Protein AF-A0A2R7JW58-F1 (afdb_monomer)

Mean predicted aligned error: 12.05 Å

Solvent-accessible surface area (backbone atoms only — not comparable to full-atom values): 5082 Å² total; per-residue (Å²): 140,83,89,82,81,83,82,82,77,82,82,80,82,79,78,79,74,84,82,74,78,86,76,89,84,72,62,67,53,69,51,77,50,77,41,86,47,92,75,80,79,50,58,93,94,50,67,52,68,50,44,30,38,36,40,36,43,38,39,70,62,48,76,51,72,50,74,50,76,47,78,50,73,11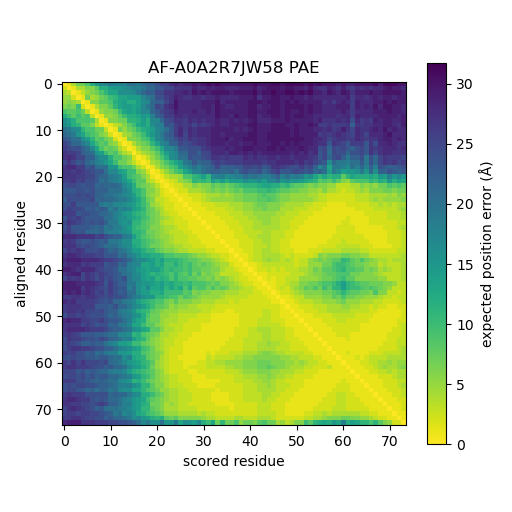0

Foldseek 3Di:
DDDDDDDDDDDDDDDDDDDDDDDDDWDWDKDKDKAWDDDDAADVVGWDKTKIWMKMATDGRDGDIDTDMDIDTD

Structure (mmCIF, N/CA/C/O backbone):
data_AF-A0A2R7JW58-F1
#
_entry.id   AF-A0A2R7JW58-F1
#
loop_
_atom_site.group_PDB
_atom_site.id
_atom_site.type_symbol
_atom_site.label_atom_id
_atom_site.label_alt_id
_atom_site.label_comp_id
_atom_site.label_asym_id
_atom_site.label_entity_id
_atom_site.label_seq_id
_atom_site.pdbx_PDB_ins_code
_atom_site.Cartn_x
_atom_site.Cartn_y
_atom_site.Cartn_z
_atom_site.occupancy
_atom_site.B_iso_or_equiv
_atom_site.auth_seq_id
_atom_site.auth_comp_id
_atom_site.auth_asym_id
_atom_site.auth_atom_id
_atom_site.pdbx_PDB_model_num
ATOM 1 N N . MET A 1 1 ? 30.000 36.727 71.256 1.00 40.97 1 MET A N 1
ATOM 2 C CA . MET A 1 1 ? 29.744 37.209 69.880 1.00 40.97 1 MET A CA 1
ATOM 3 C C . MET A 1 1 ? 29.568 35.980 68.993 1.00 40.97 1 MET A C 1
ATOM 5 O O . MET A 1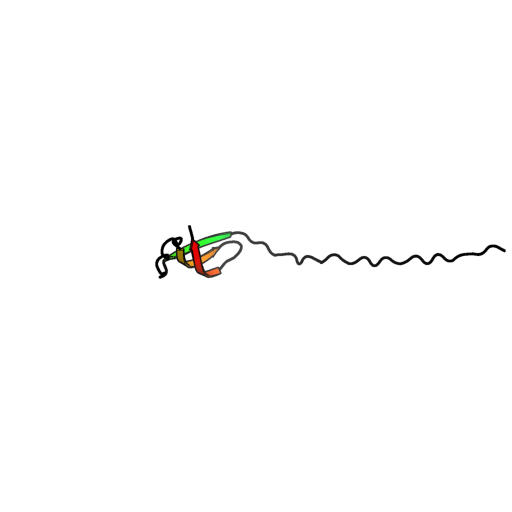 1 ? 30.522 35.231 68.855 1.00 40.97 1 MET A O 1
ATOM 9 N N . LYS A 1 2 ? 28.350 35.668 68.520 1.00 45.22 2 LYS A N 1
ATOM 10 C CA . LYS A 1 2 ? 28.065 34.448 67.733 1.00 45.22 2 LYS A CA 1
ATOM 11 C C . LYS A 1 2 ? 27.761 34.836 66.284 1.00 45.22 2 LYS A C 1
ATOM 13 O O . LYS A 1 2 ? 26.776 35.521 66.033 1.00 45.22 2 LYS A O 1
ATOM 18 N N . ALA A 1 3 ? 28.631 34.422 65.365 1.00 51.00 3 ALA A N 1
ATOM 19 C CA . ALA A 1 3 ? 28.488 34.642 63.931 1.00 51.00 3 ALA A CA 1
ATOM 20 C C . ALA A 1 3 ? 27.305 33.828 63.384 1.00 51.00 3 ALA A C 1
ATOM 22 O O . ALA A 1 3 ? 27.247 32.610 63.553 1.00 51.00 3 ALA A O 1
ATOM 23 N N . ARG A 1 4 ? 26.353 34.509 62.744 1.00 65.56 4 ARG A N 1
ATOM 24 C CA . ARG A 1 4 ? 25.170 33.910 62.124 1.00 65.56 4 ARG A CA 1
ATOM 25 C C . ARG A 1 4 ? 25.418 33.829 60.622 1.00 65.56 4 ARG A C 1
ATOM 27 O O . ARG A 1 4 ? 25.279 34.816 59.911 1.00 65.56 4 ARG A O 1
ATOM 34 N N . TRP A 1 5 ? 25.848 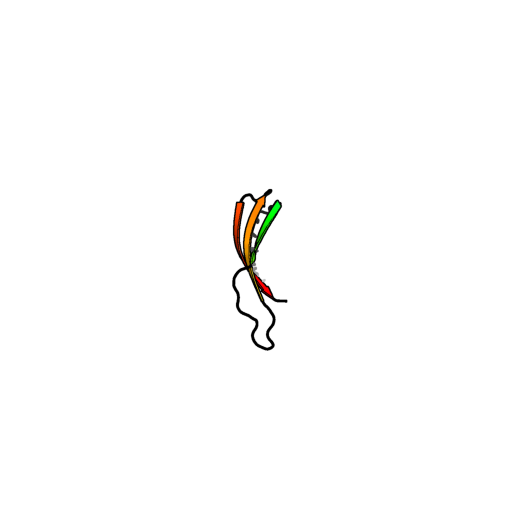32.657 60.173 1.00 59.88 5 TRP A N 1
ATOM 35 C CA . TRP A 1 5 ? 26.075 32.352 58.765 1.00 59.88 5 TRP A CA 1
ATOM 36 C C . TRP A 1 5 ? 24.714 32.193 58.073 1.00 59.88 5 TRP A C 1
ATOM 38 O O . TRP A 1 5 ? 23.911 31.356 58.485 1.00 59.88 5 TRP A O 1
ATOM 48 N N . LEU A 1 6 ? 24.421 33.022 57.066 1.00 62.72 6 LEU A N 1
ATOM 49 C CA . LEU A 1 6 ? 23.261 32.821 56.196 1.00 62.72 6 LEU A CA 1
ATOM 50 C C . LEU A 1 6 ? 23.580 31.689 55.212 1.00 62.72 6 LEU A C 1
ATOM 52 O O . LEU A 1 6 ? 24.446 31.837 54.355 1.00 62.72 6 LEU A O 1
ATOM 56 N N . LEU A 1 7 ? 22.870 30.568 55.330 1.00 63.50 7 LEU A N 1
ATOM 57 C CA . LEU A 1 7 ? 22.857 29.522 54.311 1.00 63.50 7 LEU A CA 1
ATOM 58 C C . LEU A 1 7 ? 21.967 29.988 53.153 1.00 63.50 7 LEU A C 1
ATOM 60 O O . LEU A 1 7 ? 20.753 30.102 53.307 1.00 63.50 7 LEU A O 1
ATOM 64 N N . LEU A 1 8 ? 22.578 30.270 52.004 1.00 60.75 8 LEU A N 1
ATOM 65 C CA . LEU A 1 8 ? 21.875 30.472 50.742 1.00 60.75 8 LEU A CA 1
ATOM 66 C C . LEU A 1 8 ? 21.540 29.087 50.167 1.00 60.75 8 LEU A C 1
ATOM 68 O O . LEU A 1 8 ? 22.438 28.349 49.766 1.00 60.75 8 LEU A O 1
ATOM 72 N N . THR A 1 9 ? 20.268 28.698 50.164 1.00 70.38 9 THR A N 1
ATOM 73 C CA . THR A 1 9 ? 19.830 27.445 49.531 1.00 70.38 9 THR A CA 1
ATOM 74 C C . THR A 1 9 ? 19.659 27.683 48.027 1.00 70.38 9 THR A C 1
ATOM 76 O O . THR A 1 9 ? 18.878 28.562 47.660 1.00 70.38 9 THR A O 1
ATOM 79 N N . PRO A 1 10 ? 20.348 26.954 47.130 1.00 62.31 10 PRO A N 1
ATOM 80 C CA . PRO A 1 10 ? 20.086 27.084 45.705 1.00 62.31 10 PRO A CA 1
ATOM 81 C C . PRO A 1 10 ? 18.725 26.459 45.374 1.00 62.31 10 PRO A C 1
ATOM 83 O O . PRO A 1 10 ? 18.443 25.315 45.734 1.00 62.31 10 PRO A O 1
ATOM 86 N N . LEU A 1 11 ? 17.879 27.223 44.685 1.00 65.38 11 LEU A N 1
ATOM 87 C CA . LEU A 1 11 ? 16.628 26.739 44.115 1.00 65.38 11 LEU A CA 1
ATOM 88 C C . LEU A 1 11 ? 16.972 25.823 42.931 1.00 65.38 11 LEU A C 1
ATOM 90 O O . LEU A 1 11 ? 17.482 26.287 41.913 1.00 65.38 11 LEU A O 1
ATOM 94 N N . ALA A 1 12 ? 16.740 24.520 43.074 1.00 67.00 12 ALA A N 1
ATOM 95 C CA . ALA A 1 12 ? 16.915 23.578 41.976 1.00 67.00 12 ALA A CA 1
ATOM 96 C C . ALA A 1 12 ? 15.876 23.868 40.878 1.00 67.00 12 ALA A C 1
ATOM 98 O O . ALA A 1 12 ? 14.671 23.786 41.117 1.00 67.00 12 ALA A O 1
ATOM 99 N N . LEU A 1 13 ? 16.344 24.210 39.675 1.00 64.94 13 LEU A N 1
ATOM 100 C CA . LEU A 1 13 ? 15.507 24.317 38.484 1.00 64.94 13 LEU A CA 1
ATOM 101 C C . LEU A 1 13 ? 15.071 22.905 38.071 1.00 64.94 13 LEU A C 1
ATOM 103 O O . LEU A 1 13 ? 15.867 22.130 37.543 1.00 64.94 13 LEU A O 1
ATOM 107 N N . ILE A 1 14 ? 13.811 22.562 38.325 1.00 67.00 14 ILE A N 1
ATOM 108 C CA . ILE A 1 14 ? 13.210 21.338 37.794 1.00 67.00 14 ILE A CA 1
ATOM 109 C C . ILE A 1 14 ? 12.970 21.579 36.301 1.00 67.00 14 ILE A C 1
ATOM 111 O O . ILE A 1 14 ? 12.087 22.348 35.925 1.00 67.00 14 ILE A O 1
ATOM 115 N N . ALA A 1 15 ? 13.773 20.949 35.444 1.00 67.00 15 ALA A N 1
ATOM 116 C CA . ALA A 1 15 ? 13.489 20.899 34.016 1.00 67.00 15 ALA A CA 1
ATOM 117 C C . ALA A 1 15 ? 12.194 20.098 33.797 1.00 67.00 15 ALA A C 1
ATOM 119 O O . ALA A 1 15 ? 12.100 18.940 34.209 1.00 67.00 15 ALA A O 1
ATOM 120 N N . ALA A 1 16 ? 11.185 20.719 33.183 1.00 68.81 16 ALA A N 1
ATOM 121 C CA . ALA A 1 16 ? 9.942 20.046 32.828 1.00 68.81 16 ALA A CA 1
ATOM 122 C C . ALA A 1 16 ? 10.219 18.938 31.796 1.00 68.81 16 ALA A C 1
ATOM 124 O O . ALA A 1 16 ? 10.908 19.163 30.800 1.00 68.81 16 ALA A O 1
ATOM 125 N N . ALA A 1 17 ? 9.691 17.737 32.041 1.00 73.00 17 ALA A N 1
ATOM 126 C CA . ALA A 1 17 ? 9.737 16.645 31.075 1.00 73.00 17 ALA A CA 1
ATOM 127 C C . ALA A 1 17 ? 8.928 17.015 29.814 1.00 73.00 17 ALA A C 1
ATOM 129 O O . ALA A 1 17 ? 7.919 17.713 29.940 1.00 73.00 17 ALA A O 1
ATOM 130 N N . PRO A 1 18 ? 9.326 16.556 28.611 1.00 74.75 18 PRO A N 1
ATOM 131 C CA . PRO A 1 18 ? 8.597 16.866 27.387 1.00 74.75 18 PRO A CA 1
ATOM 132 C C . PRO A 1 18 ? 7.160 16.337 27.474 1.00 74.75 18 PRO A C 1
ATOM 134 O O . PRO A 1 18 ? 6.933 15.142 27.689 1.00 74.75 18 PRO A O 1
ATOM 137 N N . GLU A 1 19 ? 6.192 17.236 27.304 1.00 76.25 19 GLU A N 1
ATOM 138 C CA . GLU A 1 19 ? 4.784 16.885 27.166 1.00 76.25 19 GLU A CA 1
ATOM 139 C C . GLU A 1 19 ? 4.620 16.057 25.886 1.00 76.25 19 GLU A C 1
ATOM 141 O O . GLU A 1 19 ? 4.936 16.507 24.784 1.00 76.25 19 GLU A O 1
ATOM 146 N N . ARG A 1 20 ? 4.174 14.806 26.020 1.00 81.06 20 ARG A N 1
ATOM 147 C CA . ARG A 1 20 ? 3.861 13.981 24.853 1.00 81.06 20 ARG A CA 1
ATOM 148 C C . ARG A 1 20 ? 2.517 14.435 24.308 1.00 81.06 20 ARG A C 1
ATOM 150 O O . ARG A 1 20 ? 1.505 14.245 24.976 1.00 81.06 20 ARG A O 1
ATOM 157 N N . THR A 1 21 ? 2.500 14.984 23.096 1.00 84.25 21 THR A N 1
ATOM 158 C CA . THR A 1 21 ? 1.247 15.225 22.376 1.00 84.25 21 THR A CA 1
ATOM 159 C C . THR A 1 21 ? 0.485 13.900 22.268 1.00 84.25 21 THR A C 1
ATOM 161 O O . THR A 1 21 ? 1.055 12.925 21.765 1.00 84.25 21 THR A O 1
ATOM 164 N N . PRO A 1 22 ? -0.766 13.815 22.755 1.00 87.25 22 PRO A N 1
ATOM 165 C CA . PRO A 1 22 ? -1.530 12.582 22.664 1.00 87.25 22 PRO A CA 1
ATOM 166 C C . PRO A 1 22 ? -1.752 12.232 21.189 1.00 87.25 22 PRO A C 1
ATOM 168 O O . PRO A 1 22 ? -2.297 13.025 20.423 1.00 87.25 22 PRO A O 1
ATOM 171 N N . MET A 1 23 ? -1.301 11.046 20.777 1.00 91.75 23 MET A N 1
ATOM 172 C CA . MET A 1 23 ? -1.568 10.518 19.440 1.00 91.75 23 MET A CA 1
ATOM 173 C C . MET A 1 23 ? -3.003 10.001 19.355 1.00 91.75 23 MET A C 1
ATOM 175 O O . MET A 1 23 ? -3.493 9.339 20.269 1.00 91.75 23 MET A O 1
ATOM 179 N N . HIS A 1 24 ? -3.660 10.244 18.222 1.00 90.94 24 HIS A N 1
ATOM 180 C CA . HIS A 1 24 ? -4.922 9.589 17.898 1.00 90.94 24 HIS A CA 1
ATOM 181 C C . HIS A 1 24 ? -4.651 8.188 17.337 1.00 90.94 24 HIS A C 1
ATOM 183 O O . HIS A 1 24 ? -3.841 8.022 16.427 1.00 90.94 24 HIS A O 1
ATOM 189 N N . HIS A 1 25 ? -5.336 7.181 17.881 1.00 93.88 25 HIS A N 1
ATOM 190 C CA . HIS A 1 25 ? -5.247 5.788 17.445 1.00 93.88 25 HIS A CA 1
ATOM 191 C C . HIS A 1 25 ? -6.576 5.355 16.824 1.00 93.88 25 HIS A C 1
ATOM 193 O O . HIS A 1 25 ? -7.638 5.614 17.387 1.00 93.88 25 HIS A O 1
ATOM 199 N N . ALA A 1 26 ? -6.511 4.668 15.685 1.00 94.75 26 ALA A N 1
ATOM 200 C CA . ALA A 1 26 ? -7.668 4.113 14.994 1.00 94.75 26 ALA A CA 1
ATOM 201 C C . ALA A 1 26 ? -7.350 2.705 14.476 1.00 94.75 26 ALA A C 1
ATOM 203 O O . ALA A 1 26 ? -6.214 2.416 14.098 1.00 94.75 26 ALA A O 1
ATOM 204 N N . THR A 1 27 ? -8.358 1.835 14.453 1.00 97.38 27 THR A N 1
ATOM 205 C CA . THR A 1 27 ? -8.263 0.464 13.938 1.00 97.38 27 THR A CA 1
ATOM 206 C C . THR A 1 27 ? -9.328 0.224 12.873 1.00 97.38 27 THR A C 1
ATOM 208 O O . THR A 1 27 ? -10.377 0.869 12.855 1.00 97.38 27 THR A O 1
ATOM 211 N N . GLY A 1 28 ? -9.053 -0.690 11.950 1.00 97.06 28 GLY A N 1
ATOM 212 C CA . GLY A 1 28 ? -9.934 -0.984 10.828 1.00 97.06 28 GLY A CA 1
ATOM 213 C C . GLY A 1 28 ? -9.354 -2.067 9.933 1.00 97.06 28 GLY A C 1
ATOM 214 O O . GLY A 1 28 ? -8.354 -2.702 10.275 1.00 97.06 28 GLY A O 1
ATOM 215 N N . THR A 1 29 ? -9.980 -2.262 8.782 1.00 98.50 29 THR A N 1
ATOM 216 C CA . THR A 1 29 ? -9.548 -3.210 7.754 1.00 98.50 29 THR A CA 1
ATOM 217 C C . THR A 1 29 ? -9.189 -2.463 6.477 1.00 98.50 29 THR A C 1
ATOM 219 O O . THR A 1 29 ? -9.570 -1.308 6.270 1.00 98.50 29 THR A O 1
ATOM 222 N N . PHE A 1 30 ? -8.441 -3.122 5.600 1.00 98.31 30 PHE A N 1
ATOM 223 C CA . PHE A 1 30 ? -8.181 -2.604 4.269 1.00 98.31 30 PHE A CA 1
ATOM 224 C C . PHE A 1 30 ? -8.144 -3.736 3.254 1.00 98.31 30 PHE A C 1
ATOM 226 O O . PHE A 1 30 ? -7.706 -4.845 3.557 1.00 98.31 30 PHE A O 1
ATOM 233 N N . GLU A 1 31 ? -8.570 -3.426 2.039 1.00 98.62 31 GLU A N 1
ATOM 234 C CA . GLU A 1 31 ? -8.352 -4.272 0.873 1.00 98.62 31 GLU A CA 1
ATOM 235 C C . GLU A 1 31 ? -7.118 -3.790 0.117 1.00 98.62 31 GLU A C 1
ATOM 237 O O . GLU A 1 31 ? -6.795 -2.597 0.118 1.00 98.62 31 GLU A O 1
ATOM 242 N N . VAL A 1 32 ? -6.421 -4.720 -0.535 1.00 98.31 32 VAL A N 1
ATOM 243 C CA . VAL A 1 32 ? -5.229 -4.422 -1.327 1.00 98.31 32 VAL A CA 1
ATOM 244 C C . VAL A 1 32 ? -5.287 -5.116 -2.680 1.00 98.31 32 VAL A C 1
ATOM 246 O O . VAL A 1 32 ? -5.533 -6.316 -2.772 1.00 98.31 32 VAL A O 1
ATOM 249 N N . LYS A 1 33 ? -5.006 -4.352 -3.736 1.00 98.56 33 LYS A N 1
ATOM 250 C CA . LYS A 1 33 ? -4.749 -4.871 -5.079 1.00 98.56 33 LYS A CA 1
ATOM 251 C C . LYS A 1 33 ? -3.284 -4.643 -5.425 1.00 98.56 33 LYS A C 1
ATOM 253 O O . LYS A 1 33 ? -2.792 -3.522 -5.302 1.00 98.56 33 LYS A O 1
ATOM 258 N N . MET A 1 34 ? -2.614 -5.699 -5.879 1.00 98.19 34 MET A N 1
ATOM 259 C CA . MET A 1 34 ? -1.218 -5.666 -6.312 1.00 98.19 34 MET A CA 1
ATOM 260 C C . MET A 1 34 ? -1.131 -5.941 -7.812 1.00 98.19 34 MET A C 1
ATOM 262 O O . MET A 1 34 ? -1.799 -6.842 -8.316 1.00 98.19 34 MET A O 1
ATOM 266 N N . THR A 1 35 ? -0.321 -5.157 -8.518 1.00 98.31 35 THR A N 1
ATOM 267 C CA . THR A 1 35 ? -0.093 -5.288 -9.962 1.00 98.31 35 THR A CA 1
ATOM 268 C C . THR A 1 35 ? 1.408 -5.384 -10.214 1.00 98.31 35 THR A C 1
ATOM 270 O O . THR A 1 35 ? 2.121 -4.466 -9.813 1.00 98.31 35 THR A O 1
ATOM 273 N N . PRO A 1 36 ? 1.914 -6.447 -10.861 1.00 97.31 36 PRO A N 1
ATOM 274 C CA . PRO A 1 36 ? 3.314 -6.511 -11.258 1.00 97.31 36 PRO A CA 1
ATOM 275 C C . PRO A 1 36 ? 3.716 -5.326 -12.131 1.00 97.31 36 PRO A C 1
ATOM 277 O O . PRO A 1 36 ? 3.010 -4.975 -13.075 1.00 97.31 36 PRO A O 1
ATOM 280 N N . GLU A 1 37 ? 4.856 -4.723 -11.815 1.00 97.00 37 GLU A N 1
ATOM 281 C CA . GLU A 1 37 ? 5.468 -3.673 -12.623 1.00 97.00 37 GLU A CA 1
ATOM 282 C C . GLU A 1 37 ? 6.710 -4.209 -13.341 1.00 97.00 37 GLU A C 1
ATOM 284 O O . GLU A 1 37 ? 7.324 -5.195 -12.926 1.00 97.00 37 GLU A O 1
ATOM 289 N N . ALA A 1 38 ? 7.097 -3.536 -14.426 1.00 93.69 38 ALA A N 1
ATOM 290 C CA . ALA A 1 38 ? 8.308 -3.879 -15.152 1.00 93.69 38 ALA A CA 1
ATOM 291 C C . ALA A 1 38 ? 9.554 -3.697 -14.267 1.00 93.69 38 ALA A C 1
ATOM 293 O O . ALA A 1 38 ? 9.726 -2.687 -13.573 1.00 93.69 38 ALA A O 1
ATOM 294 N N . GLN A 1 39 ? 10.450 -4.674 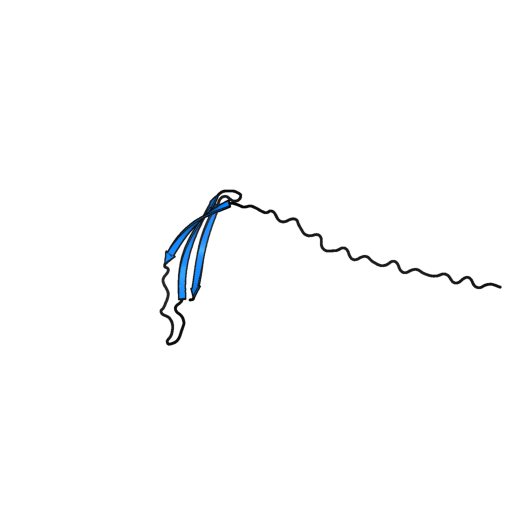-14.342 1.00 91.62 39 GLN A N 1
ATOM 295 C CA . GLN A 1 39 ? 11.750 -4.661 -13.690 1.00 91.62 39 GLN A CA 1
ATOM 296 C C . GLN A 1 39 ? 12.763 -5.436 -14.532 1.00 91.62 39 GLN A C 1
ATOM 298 O O . GLN A 1 39 ? 12.378 -6.270 -15.349 1.00 91.62 39 GLN A O 1
ATOM 303 N N . GLY A 1 40 ? 14.045 -5.127 -14.347 1.00 90.69 40 GLY A N 1
ATOM 304 C CA . GLY A 1 40 ? 15.127 -5.875 -14.978 1.00 90.69 40 GLY A CA 1
ATOM 305 C C . GLY A 1 40 ? 15.429 -7.174 -14.239 1.00 90.69 40 GLY A C 1
ATOM 306 O O . GLY A 1 40 ? 15.050 -7.344 -13.077 1.00 90.69 40 GLY A O 1
ATOM 307 N N . ASP A 1 41 ? 16.150 -8.060 -14.916 1.00 91.06 41 ASP A N 1
ATOM 308 C CA . ASP A 1 41 ? 16.685 -9.268 -14.302 1.00 91.06 41 ASP A CA 1
ATOM 309 C C . ASP A 1 41 ? 17.734 -8.935 -13.238 1.00 91.06 41 ASP A C 1
ATOM 311 O O . ASP A 1 41 ? 18.398 -7.891 -13.271 1.00 91.06 41 ASP A O 1
ATOM 315 N N . ALA A 1 42 ? 17.904 -9.859 -12.294 1.00 92.00 42 ALA A N 1
ATOM 316 C CA . ALA A 1 42 ? 19.002 -9.772 -11.350 1.00 92.00 42 ALA A CA 1
ATOM 31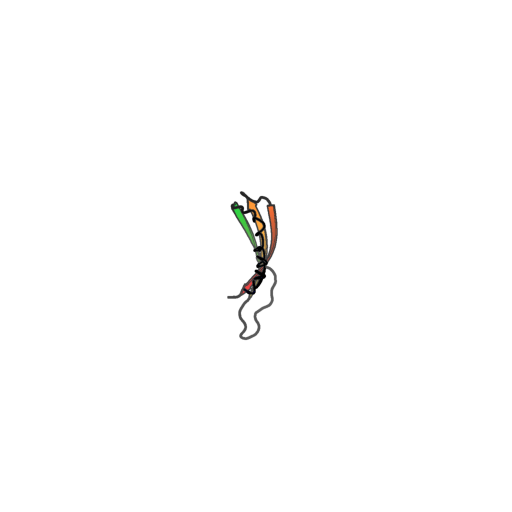7 C C . ALA A 1 42 ? 20.348 -9.841 -12.099 1.00 92.00 42 ALA A C 1
ATOM 319 O O . ALA A 1 42 ? 20.507 -10.664 -13.007 1.00 92.00 42 ALA A O 1
ATOM 320 N N . PRO A 1 43 ? 21.348 -9.027 -11.710 1.00 91.81 43 PRO A N 1
ATOM 321 C CA . PRO A 1 43 ? 22.718 -9.207 -12.177 1.00 91.81 43 PRO A CA 1
ATOM 322 C C . PRO A 1 43 ? 23.234 -10.621 -11.874 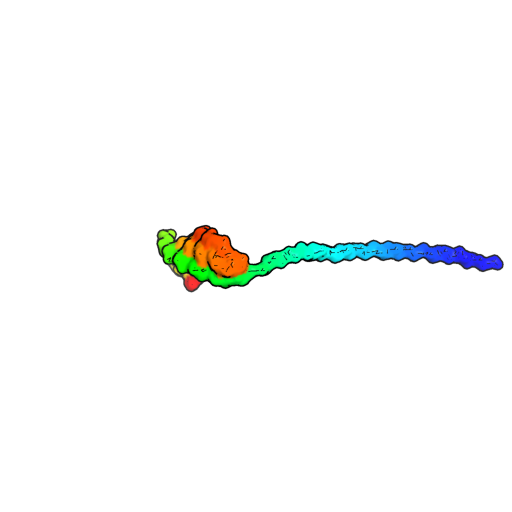1.00 91.81 43 PRO A C 1
ATOM 324 O O . PRO A 1 43 ? 22.742 -11.287 -10.965 1.00 91.81 43 PRO A O 1
ATOM 327 N N . SER A 1 44 ? 24.274 -11.071 -12.584 1.00 94.56 44 SER A N 1
ATOM 328 C CA . SER A 1 44 ? 24.902 -12.374 -12.318 1.00 94.56 44 SER A CA 1
ATOM 329 C C . SER A 1 44 ? 25.344 -12.491 -10.853 1.00 94.56 44 SER A C 1
ATOM 331 O O . SER A 1 44 ? 26.149 -11.689 -10.382 1.00 94.56 44 SER A O 1
ATOM 333 N N . GLY A 1 45 ? 24.828 -13.500 -10.145 1.00 92.50 45 GLY A N 1
ATOM 334 C CA . GLY A 1 45 ? 25.076 -13.707 -8.712 1.00 92.50 45 GLY A CA 1
ATOM 335 C C . GLY A 1 45 ? 24.274 -12.788 -7.777 1.00 92.50 45 GLY A C 1
ATOM 336 O O . GLY A 1 45 ? 24.481 -12.835 -6.568 1.00 92.50 45 GLY A O 1
ATOM 337 N N . GLY A 1 46 ? 23.380 -11.954 -8.314 1.00 90.69 46 GLY A N 1
ATOM 338 C CA . GLY A 1 46 ? 22.475 -11.094 -7.557 1.00 90.69 46 GLY A CA 1
ATOM 339 C C . GLY A 1 46 ? 21.175 -11.793 -7.149 1.00 90.69 46 GLY A C 1
ATOM 340 O O . GLY A 1 46 ? 20.771 -12.789 -7.748 1.00 90.69 46 GLY A O 1
ATOM 341 N N . LEU A 1 47 ? 20.505 -11.238 -6.135 1.00 92.94 47 LEU A N 1
ATOM 342 C CA . LEU A 1 47 ? 19.188 -11.702 -5.698 1.00 92.94 47 LEU A CA 1
ATOM 343 C C . LEU A 1 47 ? 18.084 -11.158 -6.620 1.00 92.94 47 LEU A C 1
ATOM 345 O O . LEU A 1 47 ? 18.103 -9.965 -6.946 1.00 92.94 47 LEU A O 1
ATOM 349 N N . PRO A 1 48 ? 17.103 -11.988 -7.014 1.00 92.69 48 PRO A N 1
ATOM 350 C CA . PRO A 1 48 ? 15.894 -11.514 -7.671 1.00 92.69 48 PRO A CA 1
ATOM 351 C C . PRO A 1 48 ? 15.175 -10.460 -6.825 1.00 92.69 48 PRO A C 1
ATOM 353 O O . PRO A 1 48 ? 15.001 -10.607 -5.615 1.00 92.69 48 PRO A O 1
ATOM 356 N N . THR A 1 49 ? 14.723 -9.392 -7.479 1.00 94.19 49 THR A N 1
ATOM 357 C CA . THR A 1 49 ? 13.863 -8.379 -6.853 1.00 94.19 49 THR A CA 1
ATOM 358 C C . THR A 1 49 ? 12.482 -8.399 -7.497 1.00 94.19 49 THR A C 1
ATOM 360 O O . THR A 1 49 ? 12.261 -9.068 -8.508 1.00 94.19 49 THR A O 1
ATOM 363 N N . SER A 1 50 ? 11.521 -7.736 -6.864 1.00 95.00 50 SER A N 1
ATOM 364 C CA . SER A 1 50 ? 10.168 -7.539 -7.378 1.00 95.00 50 SER A CA 1
ATOM 365 C C . SER A 1 50 ? 9.708 -6.103 -7.156 1.00 95.00 50 SER A C 1
ATOM 367 O O . SER A 1 50 ? 9.959 -5.511 -6.101 1.00 95.00 50 SER A O 1
ATOM 369 N N . ARG A 1 51 ? 9.015 -5.544 -8.155 1.00 97.31 51 ARG A N 1
ATOM 370 C CA . ARG A 1 51 ? 8.316 -4.259 -8.065 1.00 97.31 51 ARG A CA 1
ATOM 371 C C . ARG A 1 51 ? 6.831 -4.445 -8.345 1.00 97.31 51 ARG A C 1
ATOM 373 O O . ARG A 1 51 ? 6.458 -5.017 -9.367 1.00 97.31 51 ARG A O 1
ATOM 380 N N . MET A 1 52 ? 5.998 -3.958 -7.433 1.00 98.25 52 MET A N 1
ATOM 381 C CA . MET A 1 52 ? 4.545 -4.109 -7.494 1.00 98.25 52 MET A CA 1
ATOM 382 C C . MET A 1 52 ? 3.863 -2.759 -7.280 1.00 98.25 52 MET A C 1
ATOM 384 O O . MET A 1 52 ? 4.109 -2.097 -6.272 1.00 98.25 52 MET A O 1
ATOM 388 N N . GLY A 1 53 ? 2.953 -2.392 -8.172 1.00 98.38 53 GLY A N 1
ATOM 389 C CA . GLY A 1 53 ? 2.018 -1.294 -7.969 1.00 98.38 53 GLY A CA 1
ATOM 390 C C . GLY A 1 53 ? 0.932 -1.718 -6.992 1.00 98.38 53 GLY A C 1
ATOM 391 O O . GLY A 1 53 ? 0.418 -2.837 -7.070 1.00 98.38 53 GLY A O 1
ATOM 392 N N . ILE A 1 54 ? 0.584 -0.842 -6.056 1.00 98.44 54 ILE A N 1
ATOM 393 C CA . ILE A 1 54 ? -0.363 -1.116 -4.978 1.00 98.44 54 ILE A CA 1
ATOM 394 C C . ILE A 1 54 ? -1.464 -0.067 -4.964 1.00 98.44 54 ILE A C 1
ATOM 396 O O . ILE A 1 54 ? -1.191 1.131 -4.944 1.00 98.44 54 ILE A O 1
ATOM 400 N N . ALA A 1 55 ? -2.706 -0.536 -4.872 1.00 98.62 55 ALA A N 1
ATOM 401 C CA . ALA A 1 55 ? -3.867 0.270 -4.516 1.00 98.62 55 ALA A CA 1
ATOM 402 C C . ALA A 1 55 ? -4.524 -0.305 -3.252 1.00 98.62 55 ALA A C 1
ATOM 404 O O . ALA A 1 55 ? -4.678 -1.524 -3.136 1.00 98.62 55 ALA A O 1
ATOM 405 N N . LYS A 1 56 ? -4.894 0.564 -2.306 1.00 98.50 56 LYS A N 1
ATOM 406 C CA . LYS A 1 56 ? -5.545 0.207 -1.038 1.00 98.50 56 LYS A CA 1
ATOM 407 C C . LYS A 1 56 ? -6.844 0.973 -0.843 1.00 98.50 56 LYS A C 1
ATOM 409 O O . LYS A 1 56 ? -6.899 2.165 -1.145 1.00 98.50 56 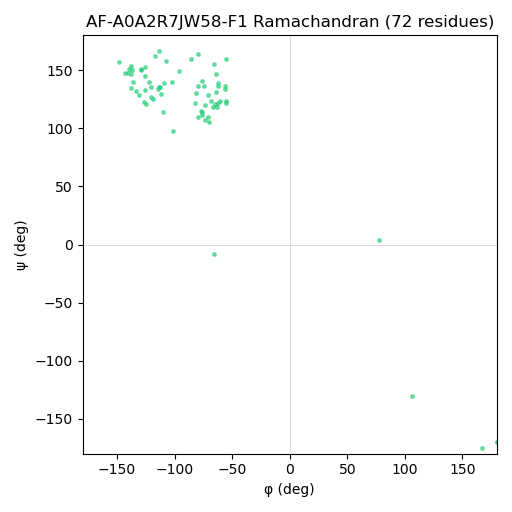LYS A O 1
ATOM 414 N N . SER A 1 57 ? -7.812 0.306 -0.229 1.00 98.56 57 SER A N 1
ATOM 415 C CA . SER A 1 57 ? -9.069 0.891 0.245 1.00 98.56 57 SER A CA 1
ATOM 416 C C . SER A 1 57 ? -9.222 0.579 1.731 1.00 98.56 57 SER A C 1
ATOM 418 O O . SER A 1 57 ? -9.208 -0.591 2.103 1.00 98.56 57 SER A O 1
ATOM 420 N N . PHE A 1 58 ? -9.333 1.603 2.578 1.00 98.50 58 PHE A N 1
ATOM 421 C CA . PHE A 1 58 ? -9.431 1.486 4.037 1.00 98.50 58 PHE A CA 1
ATOM 422 C C . PHE A 1 58 ? -10.874 1.676 4.508 1.00 98.50 58 PHE A C 1
ATOM 424 O O . PHE A 1 58 ? -11.576 2.561 4.012 1.00 98.50 58 PHE A O 1
ATOM 431 N N . THR A 1 59 ? -11.295 0.878 5.491 1.00 98.25 59 THR A N 1
ATOM 432 C CA . THR A 1 59 ? -12.600 0.997 6.159 1.00 98.25 59 THR A CA 1
ATOM 433 C C . THR A 1 59 ? -12.469 0.812 7.676 1.00 98.25 59 THR A C 1
ATOM 435 O O . THR A 1 59 ? -11.551 0.147 8.161 1.00 98.25 59 THR A O 1
ATOM 438 N N . GLY A 1 60 ? -13.391 1.397 8.448 1.00 97.38 60 GLY A N 1
ATOM 439 C CA . GLY A 1 60 ? -13.381 1.372 9.916 1.00 97.38 60 GLY A CA 1
ATOM 440 C C . GLY A 1 60 ? -12.967 2.720 10.504 1.00 97.38 60 GLY A C 1
ATOM 441 O O . GLY A 1 60 ? -13.499 3.752 10.104 1.00 97.38 60 GLY A O 1
ATOM 442 N N . GLY A 1 61 ? -12.012 2.726 11.438 1.00 96.62 61 GLY A N 1
ATOM 443 C CA . GLY A 1 61 ? -11.513 3.948 12.084 1.00 96.62 61 GLY A CA 1
ATOM 444 C C . GLY A 1 61 ? -10.773 4.918 11.150 1.00 96.62 61 GLY A C 1
ATOM 445 O O . GLY A 1 61 ? -10.469 6.038 11.550 1.00 96.62 61 GLY A O 1
ATOM 446 N N . MET A 1 62 ? -10.504 4.507 9.908 1.00 95.19 62 MET A N 1
ATOM 447 C CA . MET A 1 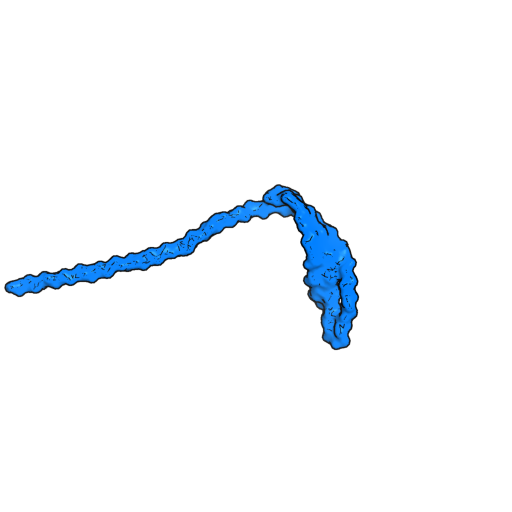62 ? -10.061 5.360 8.809 1.00 95.19 62 MET A CA 1
ATOM 448 C C . MET A 1 62 ? -10.808 4.944 7.539 1.00 95.19 62 MET A C 1
ATOM 450 O O . MET A 1 62 ? -10.901 3.754 7.239 1.00 95.19 62 MET A O 1
ATOM 454 N N . ILE A 1 63 ? -11.311 5.923 6.789 1.00 97.94 63 ILE A N 1
ATOM 455 C CA . ILE A 1 63 ? -11.952 5.714 5.488 1.00 97.94 63 ILE A CA 1
ATOM 456 C C . ILE A 1 63 ? -11.146 6.480 4.447 1.00 97.94 63 ILE A C 1
ATOM 458 O O . ILE A 1 63 ? -10.915 7.679 4.600 1.00 97.94 63 ILE A O 1
ATOM 462 N N . GLY A 1 64 ? -10.710 5.792 3.396 1.00 98.12 64 GLY A N 1
ATOM 463 C CA . GLY A 1 64 ? -9.948 6.428 2.327 1.00 98.12 64 GLY A CA 1
ATOM 464 C C . GLY A 1 64 ? -9.280 5.438 1.389 1.00 98.12 64 GLY A C 1
ATOM 465 O O . GLY A 1 64 ? -9.442 4.225 1.509 1.00 98.12 64 GLY A O 1
ATOM 466 N N . THR A 1 65 ? -8.498 5.973 0.459 1.00 98.62 65 THR A N 1
ATOM 467 C CA . THR A 1 65 ? -7.749 5.195 -0.530 1.00 98.62 65 THR A CA 1
ATOM 468 C C . THR A 1 65 ? -6.287 5.614 -0.550 1.00 98.62 65 THR A C 1
ATOM 470 O O . THR A 1 65 ? -5.975 6.777 -0.301 1.00 98.62 65 THR A O 1
ATOM 473 N N . ALA A 1 66 ? -5.391 4.694 -0.903 1.00 97.94 66 ALA A N 1
ATOM 474 C CA . ALA A 1 66 ? -3.983 4.999 -1.145 1.00 97.94 66 ALA A CA 1
ATOM 475 C C . ALA A 1 66 ? -3.470 4.268 -2.386 1.00 97.94 66 ALA A C 1
ATOM 477 O O . ALA A 1 66 ? -3.914 3.161 -2.688 1.00 97.94 66 ALA A O 1
ATOM 478 N N . ALA A 1 67 ? -2.499 4.869 -3.064 1.00 98.31 67 ALA A N 1
ATOM 479 C CA . ALA A 1 67 ? -1.767 4.251 -4.159 1.00 98.31 67 ALA A CA 1
ATOM 480 C C . ALA A 1 67 ? -0.260 4.405 -3.925 1.00 98.31 67 ALA A C 1
ATOM 482 O O . ALA A 1 67 ? 0.176 5.372 -3.299 1.00 98.31 67 ALA A O 1
ATOM 483 N N . GLY A 1 68 ? 0.531 3.456 -4.412 1.00 97.88 68 GLY A N 1
ATOM 484 C CA . GLY A 1 68 ? 1.986 3.519 -4.320 1.00 97.88 68 GLY A CA 1
ATOM 485 C C . GLY A 1 68 ? 2.668 2.310 -4.943 1.00 97.88 68 GLY A C 1
ATOM 486 O O . GLY A 1 68 ? 2.023 1.487 -5.586 1.00 97.88 68 GLY A O 1
ATOM 487 N N . THR A 1 69 ? 3.970 2.194 -4.707 1.00 97.94 69 THR A N 1
ATOM 488 C CA . THR A 1 69 ? 4.805 1.104 -5.221 1.00 97.94 69 THR A CA 1
ATOM 489 C C . THR A 1 69 ? 5.464 0.369 -4.058 1.00 97.94 69 THR A C 1
ATOM 491 O O . THR A 1 69 ? 5.915 0.986 -3.093 1.00 97.94 69 THR A O 1
ATOM 494 N N . MET A 1 70 ? 5.533 -0.955 -4.154 1.00 97.62 70 MET A N 1
ATOM 495 C CA . MET A 1 70 ? 6.257 -1.833 -3.240 1.00 97.62 70 MET A CA 1
ATOM 496 C C . MET A 1 70 ? 7.488 -2.405 -3.936 1.00 97.62 70 MET A C 1
ATOM 498 O O . MET A 1 70 ? 7.427 -2.801 -5.100 1.00 97.62 70 MET A O 1
ATOM 502 N N . LEU A 1 71 ? 8.588 -2.465 -3.188 1.00 96.44 71 LEU A N 1
ATOM 503 C CA . LEU A 1 71 ? 9.831 -3.122 -3.574 1.00 96.44 71 LEU A CA 1
ATOM 504 C C . LEU A 1 71 ? 10.055 -4.307 -2.634 1.00 96.44 71 LEU A C 1
ATOM 506 O O . LEU A 1 71 ? 9.914 -4.151 -1.420 1.00 96.44 71 LEU A O 1
ATOM 510 N N . ALA A 1 72 ? 10.400 -5.468 -3.181 1.00 94.56 72 ALA A N 1
ATOM 511 C CA . ALA A 1 72 ? 10.694 -6.666 -2.402 1.00 94.56 72 ALA A CA 1
ATOM 512 C C . ALA A 1 72 ? 11.893 -7.433 -2.978 1.00 94.56 72 ALA A C 1
ATOM 514 O O . ALA A 1 72 ? 12.163 -7.386 -4.177 1.00 94.56 72 ALA A O 1
ATOM 515 N N . ALA A 1 73 ? 12.603 -8.136 -2.101 1.00 91.94 73 ALA A N 1
ATOM 516 C CA . ALA A 1 73 ? 13.727 -9.016 -2.411 1.00 91.94 73 ALA A CA 1
ATOM 517 C C . ALA A 1 73 ? 13.617 -10.265 -1.525 1.00 91.94 73 ALA A C 1
ATOM 519 O O . ALA A 1 73 ? 13.119 -10.159 -0.399 1.00 91.94 73 ALA A O 1
ATOM 520 N N . GLY A 1 74 ? 14.053 -11.421 -2.029 1.00 72.81 74 GLY A N 1
ATOM 521 C CA . GLY A 1 74 ? 13.985 -12.710 -1.335 1.00 72.81 74 GLY A CA 1
ATOM 522 C C . GLY A 1 74 ? 15.077 -13.664 -1.778 1.00 72.81 74 GLY A C 1
ATOM 523 O O . GLY A 1 74 ? 15.605 -13.468 -2.896 1.00 72.81 74 GLY A O 1
#

Radius of gyration: 30.1 Å; Cα contacts (8 Å, |Δi|>4): 89; chains: 1; bounding box: 43×51×85 Å

Nearest PDB structures (foldseek):
  2ooj-assembly1_A  TM=8.225E-01  e=2.857E-02  Shewanella oneidensis MR-1
  2ooj-assembly1_B  TM=8.120E-01  e=5.910E-02  Shewanella oneidensis MR-1
  5mr3-assembly2_F  TM=2.561E-01  e=5.227E+00  Haliotis rufescens
  2r76-assembly1_A  TM=2.269E-01  e=6.268E+00  Shewanella oneidensis MR-1

pLDDT: mean 86.83, std 15.04, range [40.97, 98.62]

Secondary structure (DSSP, 8-state):
--------------PPPPP-PPPP---EEEEEEEEE---PPPPTTPP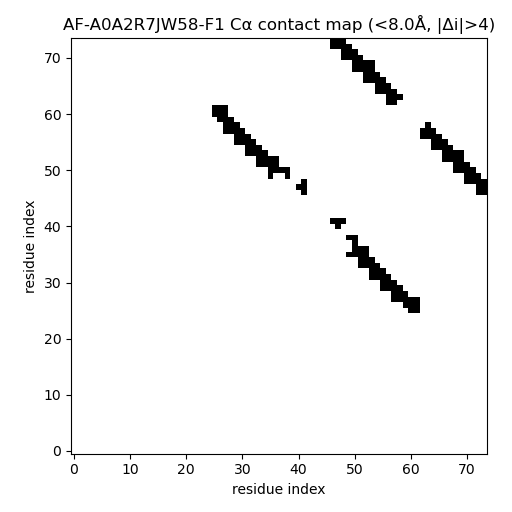PEEEEEEEEEEEESS-EEEEEEEEEE-

Sequence (74 aa):
MKARWLLLTPLALIAAAPERTPMHHATGTFEVKMTPEAQGDAPSGGLPTSRMGIAKSFTGGMIGTAAGTMLAAG